Protein 2PQ7 (pdb70)

Sequence (169 aa):
NLTELERIPHLREILLNNIVREAFKDYDDPAHDISHTFRVENASEEIASREKCDLQKAIIIAALLHDIKRPHEALTGVDHAEESSSGAEYASSGLLPTGFDISFVAEVSSKAIRSSHRTPTSLTGKILQDADRLDAIGAVAIARVFSYPETFWTETARKAEDRYSSFVVEFVQRFLAEWG

CATH classification: 1.10.3210.10

B-factor: mean 23.83, std 10.46, range [2.0, 73.26]

InterPro domains:
  IPR003607 HD/PDEase domain [SM00471] (29-145)
  IPR003607 HD/PDEase domain [cd00077] (32-138)
  IPR006674 HD domain [PF01966] (34-135)
  IPR006674 HD domain [PS51831] (33-136)
  IPR006675 HDIG domain [TIGR00277] (34-88)

Solvent-accessible surface area: 9332 Å² total

Structure (mmCIF, N/CA/C/O backbone):
data_2PQ7
#
_entry.id   2PQ7
#
_cell.length_a   138.518
_cell.length_b   40.662
_cell.length_c   37.789
_cell.angle_alpha   90.000
_cell.angle_beta   95.320
_cell.angle_gamma   90.000
#
_symmetry.space_group_name_H-M   'C 1 2 1'
#
loop_
_entity.id
_entity.type
_entity.pdbx_description
1 polymer 'Predicted HD superfamily hydrolase'
2 non-polymer 'FE (III) ION'
3 non-polymer 'CHLORIDE ION'
4 non-polymer 'PHOSPHATE ION'
5 non-polymer (4S)-2-METHYL-2,4-PENTANEDIOL
6 water water
#
loop_
_atom_site.group_PDB
_atom_site.id
_atom_site.type_symbol
_atom_site.label_atom_id
_atom_site.label_alt_id
_atom_site.label_comp_id
_atom_site.label_asym_id
_atom_site.label_entity_id
_atom_site.label_seq_id
_atom_site.pdbx_PDB_ins_code
_atom_site.Cartn_x
_atom_site.Cartn_y
_atom_site.Cartn_z
_atom_site.occupancy
_atom_site.B_iso_or_equiv
_atom_site.auth_seq_id
_atom_site.auth_comp_id
_atom_site.auth_asym_id
_atom_site.auth_atom_id
_atom_site.pdbx_PDB_model_num
ATOM 17 N N . ASN A 1 3 ? 44.185 34.250 25.408 1.00 32.36 2 ASN A N 1
ATOM 18 C CA . ASN A 1 3 ? 44.313 32.905 25.908 1.00 34.03 2 ASN A CA 1
ATOM 19 C C . ASN A 1 3 ? 43.068 32.163 25.448 1.00 33.12 2 ASN A C 1
ATOM 20 O O . ASN A 1 3 ? 42.155 32.779 24.879 1.00 31.25 2 ASN A O 1
ATOM 25 N N . LEU A 1 4 ? 43.013 30.856 25.690 1.00 32.38 3 LEU A N 1
ATOM 26 C CA . LEU A 1 4 ? 41.879 30.047 25.258 1.00 33.47 3 LEU A CA 1
ATOM 27 C C . LEU A 1 4 ? 40.562 30.410 25.927 1.00 29.92 3 LEU A C 1
ATOM 28 O O . LEU A 1 4 ? 39.495 30.290 25.316 1.00 28.81 3 LEU A O 1
ATOM 31 N N . THR A 1 5 ? 40.623 30.797 27.205 1.00 27.93 4 THR A N 1
ATOM 32 C CA . THR A 1 5 ? 39.416 31.185 27.922 1.00 26.87 4 THR A CA 1
ATOM 33 C C . THR A 1 5 ? 38.790 32.373 27.217 1.00 21.32 4 THR A C 1
ATOM 34 O O . THR A 1 5 ? 37.590 32.428 27.033 1.00 24.24 4 THR A O 1
ATOM 38 N N . GLU A 1 6 ? 39.639 33.317 26.838 1.00 22.48 5 GLU A N 1
ATOM 39 C CA . GLU A 1 6 ? 39.208 34.493 26.147 1.00 23.09 5 GLU A CA 1
ATOM 40 C C . GLU A 1 6 ? 38.638 34.151 24.767 1.00 24.18 5 GLU A C 1
ATOM 41 O O . GLU A 1 6 ? 37.604 34.693 24.376 1.00 21.56 5 GLU A O 1
ATOM 47 N N . LEU A 1 7 ? 39.305 33.248 24.054 1.00 26.13 6 LEU A N 1
ATOM 48 C CA . LEU A 1 7 ? 38.768 32.794 22.752 1.00 25.37 6 LEU A CA 1
ATOM 49 C C . LEU A 1 7 ? 37.416 32.098 22.929 1.00 23.72 6 LEU A C 1
ATOM 50 O O . LEU A 1 7 ? 36.493 32.305 22.136 1.00 21.41 6 LEU A O 1
ATOM 71 N N . GLU A 1 9 ? 35.216 32.728 25.166 1.00 23.87 8 GLU A N 1
ATOM 72 C CA . GLU A 1 9 ? 34.238 33.768 25.426 1.00 27.29 8 GLU A CA 1
ATOM 73 C C . GLU A 1 9 ? 33.719 34.418 24.147 1.00 25.64 8 GLU A C 1
ATOM 74 O O . GLU A 1 9 ? 32.597 34.973 24.134 1.00 27.16 8 GLU A O 1
ATOM 80 N N . ARG A 1 10 ? 34.549 34.426 23.094 1.00 25.74 9 ARG A N 1
ATOM 81 C CA . ARG A 1 10 ? 34.200 35.059 21.812 1.00 24.30 9 ARG A CA 1
ATOM 82 C C . ARG A 1 10 ? 33.752 34.156 20.706 1.00 25.78 9 ARG A C 1
ATOM 83 O O . ARG A 1 10 ? 33.064 34.593 19.797 1.00 27.43 9 ARG A O 1
ATOM 91 N N . ILE A 1 11 ? 34.127 32.886 20.759 1.00 22.37 10 ILE A N 1
ATOM 92 C CA . ILE A 1 11 ? 33.873 31.992 19.609 1.00 22.66 10 ILE A CA 1
ATOM 93 C C . ILE A 1 11 ? 32.976 30.838 19.965 1.00 23.30 10 ILE A C 1
ATOM 94 O O . ILE A 1 11 ? 33.370 29.993 20.772 1.00 20.08 10 ILE A O 1
ATOM 99 N N . PRO A 1 12 ? 31.768 30.759 19.342 1.00 22.04 11 PRO A N 1
ATOM 100 C CA . PRO A 1 12 ? 30.893 29.654 19.644 1.00 23.69 11 PRO A CA 1
ATOM 101 C C . PRO A 1 12 ? 31.506 28.319 19.369 1.00 22.41 11 PRO A C 1
ATOM 102 O O . PRO A 1 12 ? 32.214 28.148 18.367 1.00 21.58 11 PRO A O 1
ATOM 106 N N . HIS A 1 13 ? 31.220 27.384 20.243 1.00 21.48 12 HIS A N 1
ATOM 107 C CA . HIS A 1 13 ? 31.606 25.995 20.096 1.00 21.94 12 HIS A CA 1
ATOM 108 C C . HIS A 1 13 ? 33.074 25.745 20.056 1.00 18.95 12 HIS A C 1
ATOM 109 O O . HIS A 1 13 ? 33.487 24.646 19.702 1.00 21.52 12 HIS A O 1
ATOM 116 N N . LEU A 1 14 ? 33.866 26.696 20.524 1.00 20.13 13 LEU A N 1
ATOM 117 C CA . LEU A 1 14 ? 35.292 26.535 20.435 1.00 18.02 13 LEU A CA 1
ATOM 118 C C . LEU A 1 14 ? 35.821 25.329 21.189 1.00 18.16 13 LEU A C 1
ATOM 119 O O . LEU A 1 14 ? 36.695 24.632 20.723 1.00 18.85 13 LEU A O 1
ATOM 124 N N . ARG A 1 15 ? 35.329 25.128 22.412 1.00 18.68 14 ARG A N 1
ATOM 125 C CA . ARG A 1 15 ? 35.774 24.011 23.208 1.00 20.11 14 ARG A CA 1
ATOM 126 C C . ARG A 1 15 ? 35.561 22.672 22.505 1.00 16.13 14 ARG A C 1
ATOM 127 O O . ARG A 1 15 ? 36.470 21.814 22.527 1.00 19.15 14 ARG A O 1
ATOM 131 N N . GLU A 1 16 ? 34.363 22.494 21.947 1.00 19.75 15 GLU A N 1
ATOM 132 C CA . GLU A 1 16 ? 34.013 21.235 21.238 1.00 17.35 15 GLU A CA 1
ATOM 133 C C . GLU A 1 16 ? 34.891 21.047 19.978 1.00 17.89 15 GLU A C 1
ATOM 134 O O . GLU A 1 16 ? 35.465 19.964 19.770 1.00 18.55 15 GLU A O 1
ATOM 136 N N . ILE A 1 17 ? 35.097 22.134 19.264 1.00 18.07 16 ILE A N 1
ATOM 137 C CA . ILE A 1 17 ? 35.979 22.063 18.079 1.00 16.99 16 ILE A CA 1
ATOM 138 C C . ILE A 1 17 ? 37.389 21.703 18.484 1.00 18.55 16 ILE A C 1
ATOM 139 O O . ILE A 1 17 ? 37.995 20.837 17.887 1.00 16.82 16 ILE A O 1
ATOM 144 N N A LEU A 1 18 ? 37.937 22.351 19.523 0.50 16.71 17 LEU A N 1
ATOM 145 N N B LEU A 1 18 ? 37.877 22.325 19.548 0.50 18.61 17 LEU A N 1
ATOM 146 C CA A LEU A 1 18 ? 39.271 22.013 20.008 0.50 15.99 17 LEU A CA 1
ATOM 147 C CA B LEU A 1 18 ? 39.192 22.039 20.033 0.50 18.72 17 LEU A CA 1
ATOM 148 C C A LEU A 1 18 ? 39.285 20.539 20.386 0.50 16.53 17 LEU A C 1
ATOM 149 C C B LEU A 1 18 ? 39.364 20.556 20.435 0.50 19.55 17 LEU A C 1
ATOM 150 O O A LEU A 1 18 ? 40.209 19.797 20.068 0.50 16.76 17 LEU A O 1
ATOM 151 O O B LEU A 1 18 ? 40.401 19.952 20.162 0.50 19.97 17 LEU A O 1
ATOM 160 N N A ASN A 1 19 ? 38.248 20.109 21.080 0.50 15.71 18 ASN A N 1
ATOM 161 N N B ASN A 1 19 ? 38.370 19.978 21.102 0.50 18.75 18 ASN A N 1
ATOM 162 C CA A ASN A 1 19 ? 38.189 18.715 21.511 0.50 15.59 18 ASN A CA 1
ATOM 163 C CA B ASN A 1 19 ? 38.438 18.556 21.489 0.50 19.03 18 ASN A CA 1
ATOM 164 C C A ASN A 1 19 ? 38.328 17.735 20.312 0.50 14.35 18 ASN A C 1
ATOM 165 C C B ASN A 1 19 ? 38.329 17.611 20.280 0.50 15.39 18 ASN A C 1
ATOM 166 O O A ASN A 1 19 ? 39.127 16.808 20.332 0.50 15.98 18 ASN A O 1
ATOM 167 O O B ASN A 1 19 ? 38.876 16.500 20.299 0.50 16.53 18 ASN A O 1
ATOM 176 N N . ILE A 1 20 ? 37.550 18.012 19.271 1.00 15.96 19 ILE A N 1
ATOM 177 C CA . ILE A 1 20 ? 37.487 17.207 18.014 1.00 14.95 19 ILE A CA 1
ATOM 178 C C . ILE A 1 20 ? 38.868 17.195 17.334 1.00 17.01 19 ILE A C 1
ATOM 179 O O . ILE A 1 20 ? 39.356 16.141 16.935 1.00 16.51 19 ILE A O 1
ATOM 184 N N . VAL A 1 21 ? 39.527 18.348 17.296 1.00 16.26 20 VAL A N 1
ATOM 185 C CA . VAL A 1 21 ? 40.848 18.439 16.752 1.00 17.81 20 VAL A CA 1
ATOM 186 C C . VAL A 1 21 ? 41.831 17.590 17.551 1.00 17.37 20 VAL A C 1
ATOM 187 O O . VAL A 1 21 ? 42.593 16.809 17.013 1.00 16.67 20 VAL A O 1
ATOM 191 N N . ARG A 1 22 ? 41.777 17.669 18.880 1.00 16.48 21 ARG A N 1
ATOM 192 C CA . ARG A 1 22 ? 42.657 16.835 19.696 1.00 18.26 21 ARG A CA 1
ATOM 193 C C . ARG A 1 22 ? 42.457 15.343 19.407 1.00 17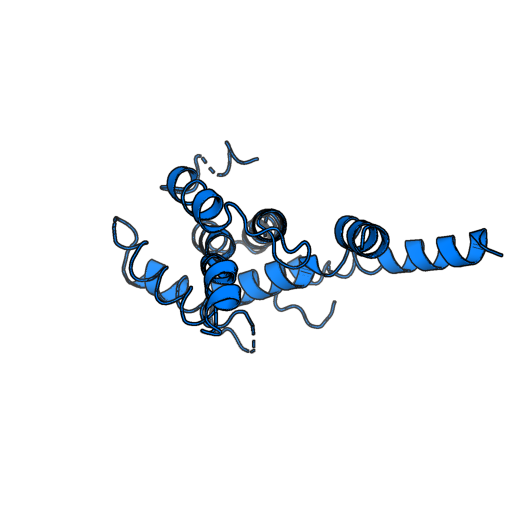.32 21 ARG A C 1
ATOM 194 O O . ARG A 1 22 ? 43.420 14.589 19.281 1.00 18.68 21 ARG A O 1
ATOM 199 N N . GLU A 1 23 ? 41.201 14.947 19.322 1.00 16.56 22 GLU A N 1
ATOM 200 C CA . GLU A 1 23 ? 40.835 13.572 19.016 1.00 18.05 22 GLU A CA 1
ATOM 201 C C . GLU A 1 23 ? 41.340 13.154 17.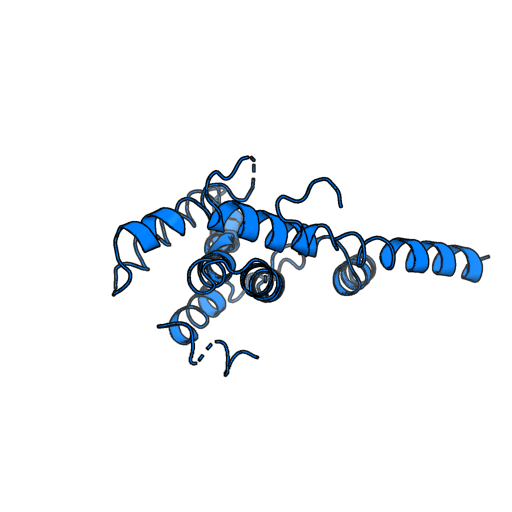630 1.00 18.21 22 GLU A C 1
ATOM 202 O O . GLU A 1 23 ? 41.835 12.042 17.461 1.00 17.94 22 GLU A O 1
ATOM 208 N N . ALA A 1 24 ? 41.220 14.044 16.643 1.00 14.59 23 ALA A N 1
ATOM 209 C CA . ALA A 1 24 ? 41.723 13.714 15.292 1.00 15.76 23 ALA A CA 1
ATOM 210 C C . ALA A 1 24 ? 43.200 13.428 15.248 1.00 15.27 23 ALA A C 1
ATOM 211 O O . ALA A 1 24 ? 43.695 12.622 14.434 1.00 16.98 23 ALA A O 1
ATOM 213 N N . PHE A 1 25 ? 43.945 14.164 16.073 1.00 15.80 24 PHE A N 1
ATOM 214 C CA . PHE A 1 25 ? 45.398 14.061 16.117 1.00 16.93 24 PHE A CA 1
ATOM 215 C C . PHE A 1 25 ? 45.951 13.023 17.097 1.00 19.08 24 PHE A C 1
ATOM 216 O O . PHE A 1 25 ? 47.160 12.831 17.152 1.00 21.30 24 PHE A O 1
ATOM 224 N N . LYS A 1 26 ? 45.074 12.353 17.830 1.00 21.39 25 LYS A N 1
ATOM 225 C CA . LYS A 1 26 ? 45.476 11.384 18.852 1.00 26.98 25 LYS A CA 1
ATOM 226 C C . LYS A 1 26 ? 46.318 10.351 18.148 1.00 29.69 25 LYS A C 1
ATOM 227 O O . LYS A 1 26 ? 45.871 9.781 17.171 1.00 30.15 25 LYS A O 1
ATOM 231 N N . ASP A 1 27 ? 47.542 10.136 18.597 1.00 32.61 26 ASP A N 1
ATOM 232 C CA . ASP A 1 27 ? 48.428 9.159 17.904 1.00 37.29 26 ASP A CA 1
ATOM 233 C C . ASP A 1 27 ? 48.927 9.533 16.477 1.00 38.32 26 ASP A C 1
ATOM 234 O O . ASP A 1 27 ? 49.244 8.657 15.672 1.00 43.00 26 ASP A O 1
ATOM 236 N N . TYR A 1 28 ? 48.950 10.816 16.150 1.00 34.39 27 TYR A N 1
ATOM 237 C CA . TYR A 1 28 ? 49.595 11.282 14.935 1.00 30.49 27 TYR A CA 1
ATOM 238 C C . TYR A 1 28 ? 50.684 12.213 15.473 1.00 34.00 27 TYR A C 1
ATOM 239 O O . TYR A 1 28 ? 50.407 13.354 15.862 1.00 37.55 27 TYR A O 1
ATOM 248 N N . ASP A 1 29 ? 51.916 11.721 15.498 1.00 36.91 28 ASP A N 1
ATOM 249 C CA . ASP A 1 29 ? 53.022 12.450 16.147 1.00 39.03 28 ASP A CA 1
ATOM 250 C C . ASP A 1 29 ? 54.118 12.977 15.230 1.00 41.30 28 ASP A C 1
ATOM 251 O O . ASP A 1 29 ? 55.205 13.313 15.726 1.00 44.11 28 ASP A O 1
ATOM 253 N N . ASP A 1 30 ? 53.871 13.032 13.923 1.00 40.18 29 ASP A N 1
ATOM 254 C CA . ASP A 1 30 ? 54.855 13.573 13.003 1.00 40.53 29 ASP A CA 1
ATOM 255 C C . ASP A 1 30 ? 55.140 15.008 13.459 1.00 41.92 29 ASP A C 1
ATOM 256 O O . ASP A 1 30 ? 54.247 15.858 13.417 1.00 38.83 29 ASP A O 1
ATOM 261 N N . PRO A 1 31 ? 56.399 15.289 13.884 1.00 43.65 30 PRO A N 1
ATOM 262 C CA . PRO A 1 31 ? 56.745 16.612 14.414 1.00 44.22 30 PRO A CA 1
ATOM 263 C C . PRO A 1 31 ? 56.587 17.740 13.403 1.00 43.18 30 PRO A C 1
ATOM 264 O O . PRO A 1 31 ? 56.483 18.904 13.797 1.00 44.20 30 PRO A O 1
ATOM 268 N N . ALA A 1 32 ? 56.579 17.387 12.121 1.00 40.34 31 ALA A N 1
ATOM 269 C CA . ALA A 1 32 ? 56.369 18.355 11.067 1.00 38.86 31 ALA A CA 1
ATOM 270 C C . ALA A 1 32 ? 54.874 18.727 10.888 1.00 38.55 31 ALA A C 1
ATOM 271 O O . ALA A 1 32 ? 54.544 19.740 10.251 1.00 39.76 31 ALA A O 1
ATOM 273 N N . HIS A 1 33 ? 53.968 17.926 11.447 1.00 34.02 32 HIS A N 1
ATOM 274 C CA . HIS A 1 33 ? 52.553 18.130 11.197 1.00 30.76 32 HIS A CA 1
ATOM 275 C C . HIS A 1 33 ? 51.663 17.828 12.381 1.00 29.89 32 HIS A C 1
ATOM 276 O O . HIS A 1 33 ? 50.472 17.617 12.183 1.00 28.37 32 HIS A O 1
ATOM 283 N N . ASP A 1 34 ? 52.211 17.798 13.589 1.00 28.29 33 ASP A N 1
ATOM 284 C CA . ASP A 1 34 ? 51.425 17.413 14.746 1.00 26.79 33 ASP A CA 1
ATOM 285 C C . ASP A 1 34 ? 50.472 18.510 15.197 1.00 23.97 33 ASP A C 1
ATOM 286 O O . ASP A 1 34 ? 50.462 19.619 14.661 1.00 25.87 33 ASP A O 1
ATOM 291 N N . ILE A 1 35 ? 49.686 18.206 16.212 1.00 22.40 34 ILE A N 1
ATOM 292 C CA . ILE A 1 35 ? 48.700 19.128 16.690 1.00 18.13 34 ILE A CA 1
ATOM 293 C C . ILE A 1 35 ? 49.229 20.481 17.153 1.00 19.08 34 ILE A C 1
ATOM 294 O O . ILE A 1 35 ? 48.539 21.509 17.043 1.00 19.05 34 ILE A O 1
ATOM 299 N N . SER A 1 36 ? 50.465 20.518 17.630 1.00 20.36 35 SER A N 1
ATOM 300 C CA . SER A 1 36 ? 50.968 21.796 18.137 1.00 18.93 35 SER A CA 1
ATOM 301 C C . SER A 1 36 ? 51.074 22.812 16.997 1.00 17.33 35 SER A C 1
ATOM 302 O O . SER A 1 36 ? 50.900 23.996 17.244 1.00 17.65 35 SER A O 1
ATOM 305 N N . HIS A 1 37 ? 51.367 22.353 15.780 1.00 17.40 36 HIS A N 1
ATOM 306 C CA . HIS A 1 37 ? 51.319 23.227 14.611 1.00 17.55 36 HIS A CA 1
ATOM 307 C C . HIS A 1 37 ? 49.937 23.940 14.503 1.00 16.26 36 HIS A C 1
ATOM 308 O O . HIS A 1 37 ? 49.840 25.166 14.362 1.00 15.98 36 HIS A O 1
ATOM 315 N N . THR A 1 38 ? 48.865 23.171 14.590 1.00 15.19 37 THR A N 1
ATOM 316 C CA . THR A 1 38 ? 47.513 23.744 14.511 1.00 13.64 37 THR A CA 1
ATOM 317 C C . THR A 1 38 ? 47.278 24.807 15.565 1.00 14.20 37 THR A C 1
ATOM 318 O O . THR A 1 38 ? 46.744 25.875 15.302 1.00 14.95 37 THR A O 1
ATOM 322 N N . PHE A 1 39 ? 47.739 24.546 16.786 1.00 16.26 38 PHE A N 1
ATOM 323 C CA . PHE A 1 39 ? 47.549 25.552 17.809 1.00 17.39 38 PHE A CA 1
ATOM 324 C C . PHE A 1 39 ? 48.373 26.801 17.535 1.00 14.97 38 PHE A C 1
ATOM 325 O O . PHE A 1 39 ? 47.885 27.902 17.724 1.00 18.78 38 PHE A O 1
ATOM 333 N N . ARG A 1 40 ? 49.589 26.644 17.018 1.00 16.05 39 ARG A N 1
ATOM 334 C CA . ARG A 1 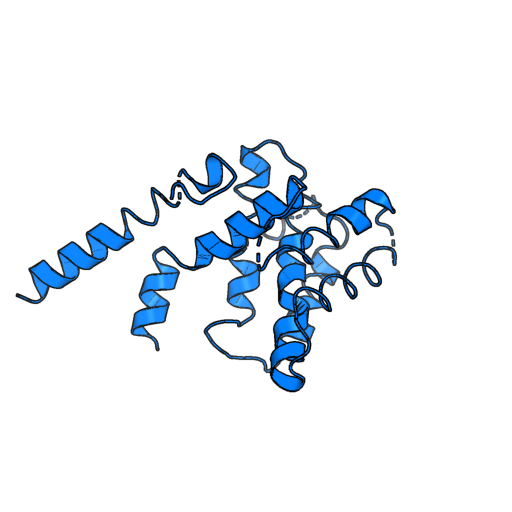40 ? 50.401 27.829 16.694 1.00 16.84 39 ARG A CA 1
ATOM 335 C C . ARG A 1 40 ? 49.777 28.625 15.541 1.00 15.76 39 ARG A C 1
ATOM 336 O O . ARG A 1 40 ? 49.823 29.854 15.508 1.00 15.74 39 ARG A O 1
ATOM 344 N N . VAL A 1 41 ? 49.223 27.904 14.562 1.00 14.57 40 VAL A N 1
ATOM 345 C CA . VAL A 1 41 ? 48.534 28.565 13.424 1.00 16.68 40 VAL A CA 1
ATOM 346 C C . VAL A 1 41 ? 47.314 29.339 13.933 1.00 14.76 40 VAL A C 1
ATOM 347 O O . VAL A 1 41 ? 47.039 30.470 13.518 1.00 14.01 40 VAL A O 1
ATOM 367 N N . GLU A 1 43 ? 46.996 30.634 16.885 1.00 16.94 42 GLU A N 1
ATOM 368 C CA . GLU A 1 43 ? 47.525 31.822 17.582 1.00 19.88 42 GLU A CA 1
ATOM 369 C C . GLU A 1 43 ? 47.896 32.895 16.570 1.00 17.43 42 GLU A C 1
ATOM 370 O O . GLU A 1 43 ? 47.559 34.076 16.767 1.00 20.58 42 GLU A O 1
ATOM 376 N N . ASN A 1 44 ? 48.561 32.520 15.480 1.00 17.12 43 ASN A N 1
ATOM 377 C CA . ASN A 1 44 ? 48.925 33.468 14.426 1.00 15.08 43 ASN A CA 1
ATOM 378 C C . ASN A 1 44 ? 47.677 34.070 13.787 1.00 17.48 43 ASN A C 1
ATOM 379 O O . ASN A 1 44 ? 47.595 35.274 13.546 1.00 16.59 43 ASN A O 1
ATOM 384 N N . ALA A 1 45 ? 46.676 33.235 13.521 1.00 16.05 44 ALA A N 1
ATOM 385 C CA . ALA A 1 45 ? 45.430 33.727 12.916 1.00 14.97 44 ALA A CA 1
ATOM 386 C C . ALA A 1 45 ? 44.696 34.699 13.821 1.00 15.11 44 ALA A C 1
ATOM 387 O O . ALA A 1 45 ? 44.093 35.666 13.328 1.00 14.67 44 ALA A O 1
ATOM 389 N N . SER A 1 46 ? 44.765 34.449 15.131 1.00 17.90 45 SER A N 1
ATOM 390 C CA . SER A 1 46 ? 44.122 35.306 16.125 1.00 20.89 45 SER A CA 1
ATOM 391 C C . SER A 1 46 ? 44.752 36.713 16.088 1.00 19.73 45 SER A C 1
ATOM 392 O O . SER A 1 46 ? 44.050 37.736 16.063 1.00 20.73 45 SER A O 1
ATOM 395 N N A GLU A 1 47 ? 46.072 36.748 16.059 0.50 19.98 46 GLU A N 1
ATOM 396 N N B GLU A 1 47 ? 46.073 36.761 16.055 0.50 20.17 46 GLU A N 1
ATOM 397 C CA A GLU A 1 47 ? 46.812 38.021 15.986 0.50 20.96 46 GLU A CA 1
ATOM 398 C CA B GLU A 1 47 ? 46.793 38.050 16.009 0.50 21.26 46 GLU A CA 1
ATOM 399 C C A GLU A 1 47 ? 46.462 38.776 14.693 0.50 20.56 46 GLU A C 1
ATOM 400 C C B GLU A 1 47 ? 46.640 38.795 14.679 0.50 20.92 46 GLU A C 1
ATOM 401 O O A GLU A 1 47 ? 46.058 39.975 14.684 0.50 15.41 46 GLU A O 1
ATOM 402 O O B GLU A 1 4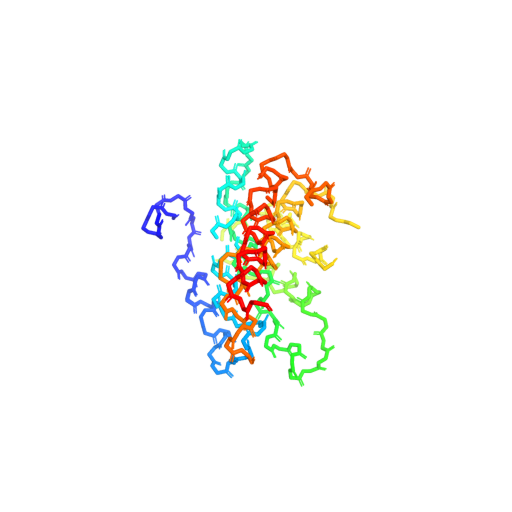7 ? 46.632 40.040 14.629 0.50 20.00 46 GLU A O 1
ATOM 407 N N . ILE A 1 48 ? 46.538 38.049 13.585 1.00 17.80 47 ILE A N 1
ATOM 408 C CA . ILE A 1 48 ? 46.348 38.661 12.291 1.00 15.52 47 ILE A CA 1
ATOM 409 C C . ILE A 1 48 ? 44.911 39.226 12.164 1.00 16.29 47 ILE A C 1
ATOM 410 O O . ILE A 1 48 ? 44.713 40.408 11.810 1.00 17.66 47 ILE A O 1
ATOM 415 N N . ALA A 1 49 ? 43.902 38.391 12.421 1.00 17.75 48 ALA A N 1
ATOM 416 C CA . ALA A 1 49 ? 42.504 38.811 12.281 1.00 18.18 48 ALA A CA 1
ATOM 417 C C . ALA A 1 49 ? 42.154 39.999 13.202 1.00 21.61 48 ALA A C 1
ATOM 418 O O . ALA A 1 49 ? 41.467 40.946 12.805 1.00 21.38 48 ALA A O 1
ATOM 420 N N . SER A 1 50 ? 42.643 39.954 14.421 1.00 19.35 49 SER A N 1
ATOM 421 C CA . SER A 1 50 ? 42.438 41.064 15.336 1.00 22.59 49 SER A CA 1
ATOM 422 C C . SER A 1 50 ? 43.042 42.349 14.801 1.00 20.50 49 SER A C 1
ATOM 423 O O . SER A 1 50 ? 42.387 43.387 14.710 1.00 22.69 49 SER A O 1
ATOM 426 N N . ARG A 1 51 ? 44.286 42.303 14.395 1.00 18.11 50 ARG A N 1
ATOM 427 C CA . ARG A 1 51 ? 44.939 43.535 13.932 1.00 21.35 50 ARG A CA 1
ATOM 428 C C . ARG A 1 51 ? 44.436 44.030 12.567 1.00 21.56 50 ARG A C 1
ATOM 429 O O . ARG A 1 51 ? 44.436 45.221 12.296 1.00 23.11 50 ARG A O 1
ATOM 434 N N . GLU A 1 52 ? 43.987 43.118 11.721 1.00 19.21 51 GLU A N 1
ATOM 435 C CA . GLU A 1 52 ? 43.445 43.463 10.404 1.00 19.45 51 GLU A CA 1
ATOM 436 C C . GLU A 1 52 ? 41.972 43.879 10.456 1.00 21.99 51 GLU A C 1
ATOM 437 O O . GLU A 1 52 ? 41.403 44.277 9.456 1.00 21.26 51 GLU A O 1
ATOM 443 N N . LYS A 1 53 ? 41.359 43.755 11.623 1.00 22.05 52 LYS A N 1
ATOM 444 C CA . LYS A 1 53 ? 39.957 44.125 11.819 1.00 25.80 52 LYS A CA 1
ATOM 445 C C . LYS A 1 53 ? 39.076 43.232 10.922 1.00 25.16 52 LYS A C 1
ATOM 446 O O . LYS A 1 53 ? 38.096 43.681 10.330 1.00 26.03 52 LYS A O 1
ATOM 452 N N . CYS A 1 54 ? 39.438 41.953 10.830 1.00 21.99 53 CYS A N 1
ATOM 453 C CA . CYS A 1 54 ? 38.709 40.964 10.049 1.00 22.17 53 CYS A CA 1
ATOM 454 C C . CYS A 1 54 ? 37.912 40.059 10.973 1.00 22.17 53 CYS A C 1
ATOM 455 O O . CYS A 1 54 ? 37.901 40.271 12.189 1.00 22.88 53 CYS A O 1
ATOM 458 N N . ASP A 1 55 ? 37.211 39.082 10.420 1.00 20.80 54 ASP A N 1
ATOM 459 C CA . ASP A 1 55 ? 36.357 38.184 11.171 1.00 18.70 54 ASP A CA 1
ATOM 460 C C . ASP A 1 55 ? 37.171 37.135 11.945 1.00 17.75 54 ASP A C 1
ATOM 461 O O . ASP A 1 55 ? 37.638 36.137 11.400 1.00 17.32 54 ASP A O 1
ATOM 466 N N . LEU A 1 56 ? 37.289 37.331 13.254 1.00 17.03 55 LEU A N 1
ATOM 467 C CA . LEU A 1 56 ? 38.051 36.447 14.113 1.00 16.58 55 LEU A CA 1
ATOM 468 C C . LEU A 1 56 ? 37.478 35.028 14.179 1.00 14.88 55 LEU A C 1
ATOM 469 O O . LEU A 1 56 ? 38.228 34.055 14.219 1.00 17.73 55 LEU A O 1
ATOM 474 N N . GLN A 1 57 ? 36.143 34.919 14.247 1.00 13.27 56 GLN A N 1
ATOM 475 C CA . GLN A 1 57 ? 35.488 33.632 14.353 1.00 16.75 56 GLN A CA 1
ATOM 476 C C . GLN A 1 57 ? 35.868 32.740 13.151 1.00 11.91 56 GLN A C 1
ATOM 477 O O . GLN A 1 57 ? 36.227 31.586 13.337 1.00 14.86 56 GLN A O 1
ATOM 483 N N . LYS A 1 58 ? 35.714 33.303 11.958 1.00 14.04 57 LYS A N 1
ATOM 484 C CA . LYS A 1 58 ? 36.086 32.558 10.737 1.00 12.36 57 LYS A CA 1
ATOM 485 C C . LYS A 1 58 ? 37.578 32.163 10.729 1.00 9.99 57 LYS A C 1
ATOM 486 O O . LYS A 1 58 ? 37.877 31.041 10.457 1.00 12.60 57 LYS A O 1
ATOM 492 N N . ALA A 1 59 ? 38.446 33.097 11.093 1.00 12.39 58 ALA A N 1
ATOM 493 C CA . ALA A 1 59 ? 39.881 32.881 11.085 1.00 14.11 58 ALA A CA 1
ATOM 494 C C . ALA A 1 59 ? 40.328 31.794 12.045 1.00 12.10 58 ALA A C 1
ATOM 495 O O . ALA A 1 59 ? 41.068 30.900 11.695 1.00 14.84 58 ALA A O 1
ATOM 497 N N A ILE A 1 60 ? 39.810 31.857 13.278 0.50 13.36 59 ILE A N 1
ATOM 498 N N B ILE A 1 60 ? 39.828 31.839 13.288 0.50 13.46 59 ILE A N 1
ATOM 499 C CA A ILE A 1 60 ? 40.134 30.884 14.291 0.50 13.76 59 ILE A CA 1
ATOM 500 C CA B ILE A 1 60 ? 40.235 30.864 14.275 0.50 14.24 59 ILE A CA 1
ATOM 501 C C A ILE A 1 60 ? 39.670 29.479 13.947 0.50 13.05 59 ILE A C 1
ATOM 502 C C B ILE A 1 60 ? 39.668 29.458 13.980 0.50 13.32 59 ILE A C 1
ATOM 503 O O A ILE A 1 60 ? 40.428 28.520 14.090 0.50 12.78 59 ILE A O 1
ATOM 504 O O B ILE A 1 60 ? 40.382 28.465 14.147 0.50 13.39 59 ILE A O 1
ATOM 513 N N . ILE A 1 61 ? 38.404 29.390 13.540 1.00 14.02 60 ILE A N 1
ATOM 514 C CA . ILE A 1 61 ? 37.810 28.104 13.194 1.00 10.45 60 ILE A CA 1
ATOM 515 C C . ILE A 1 61 ? 38.519 27.505 11.972 1.00 10.07 60 ILE A C 1
ATOM 516 O O . ILE A 1 61 ? 38.847 26.319 11.984 1.00 12.80 60 ILE A O 1
ATOM 521 N N . ALA A 1 62 ? 38.803 28.353 10.994 1.00 12.51 61 ALA A N 1
ATOM 522 C CA . ALA A 1 62 ? 39.500 27.822 9.845 1.00 12.27 61 ALA A CA 1
ATOM 523 C C . ALA A 1 62 ? 40.905 27.301 10.230 1.00 12.11 61 ALA A C 1
ATOM 524 O O . ALA A 1 62 ? 41.338 26.252 9.793 1.00 12.91 61 ALA A O 1
ATOM 526 N N . ALA A 1 63 ? 41.627 28.049 11.059 1.00 11.40 62 ALA A N 1
ATOM 527 C CA . ALA A 1 63 ? 42.922 27.599 11.547 1.00 11.30 62 ALA A CA 1
ATOM 528 C C . ALA A 1 63 ? 42.840 26.294 12.324 1.00 14.76 62 ALA A C 1
ATOM 529 O O . ALA A 1 63 ? 43.666 25.416 12.157 1.00 15.30 62 ALA A O 1
ATOM 531 N N . LEU A 1 64 ? 41.857 26.196 13.217 1.00 14.23 63 LEU A N 1
ATOM 532 C CA . LEU A 1 64 ? 41.706 24.948 13.997 1.00 14.19 63 LEU A CA 1
ATOM 533 C C . LEU A 1 64 ? 41.432 23.733 13.122 1.00 14.51 63 LEU A C 1
ATOM 534 O O . LEU A 1 64 ? 41.927 22.640 13.368 1.00 14.05 63 LEU A O 1
ATOM 539 N N . LEU A 1 65 ? 40.611 23.936 12.090 1.00 13.93 64 LEU A N 1
ATOM 540 C CA . LEU A 1 65 ? 40.224 22.830 11.222 1.00 12.35 64 LEU A CA 1
ATOM 541 C C . LEU A 1 65 ? 41.108 22.588 10.000 1.00 12.22 64 LEU A C 1
ATOM 542 O O . LEU A 1 65 ? 41.003 21.532 9.382 1.00 14.17 64 LEU A O 1
ATOM 547 N N . HIS A 1 66 ? 42.037 23.490 9.733 1.00 11.59 65 HIS A N 1
ATOM 548 C CA . HIS A 1 66 ? 42.674 23.445 8.388 1.00 11.20 65 HIS A CA 1
ATOM 549 C C . HIS A 1 66 ? 43.466 22.171 8.112 1.00 12.13 65 HIS A C 1
ATOM 550 O O . HIS A 1 66 ? 43.467 21.704 7.007 1.00 13.73 65 HIS A O 1
ATOM 557 N N . ASP A 1 67 ? 44.116 21.619 9.127 1.00 12.02 66 ASP A N 1
ATOM 558 C CA . ASP A 1 67 ? 44.881 20.387 8.989 1.00 11.80 66 ASP A CA 1
ATOM 559 C C . ASP A 1 67 ? 44.236 19.185 9.717 1.00 12.65 66 ASP A C 1
ATOM 560 O O . ASP A 1 67 ? 44.945 18.195 9.985 1.00 13.01 66 ASP A O 1
ATOM 565 N N . ILE A 1 68 ? 42.916 19.250 9.975 1.00 14.10 67 ILE A N 1
ATOM 566 C CA . ILE A 1 68 ? 42.272 18.192 10.737 1.00 15.93 67 ILE A CA 1
ATOM 567 C C . ILE A 1 68 ? 42.289 16.859 9.990 1.00 13.35 67 ILE A C 1
ATOM 568 O O . ILE A 1 68 ? 42.290 15.809 10.618 1.00 12.42 67 ILE A O 1
ATOM 573 N N . LYS A 1 69 ? 42.467 16.906 8.655 1.00 13.56 68 LYS A N 1
ATOM 574 C CA . LYS A 1 69 ? 42.529 15.698 7.875 1.00 13.04 68 LYS A CA 1
ATOM 575 C C . LYS A 1 69 ? 43.970 15.340 7.503 1.00 12.79 68 LYS A C 1
ATOM 576 O O . LYS A 1 69 ? 44.208 14.452 6.653 1.00 13.20 68 LYS A O 1
ATOM 582 N N . ARG A 1 70 ? 44.931 15.964 8.152 1.00 13.33 69 ARG A N 1
ATOM 583 C CA . ARG A 1 70 ? 46.339 15.584 7.920 1.00 13.90 69 ARG A CA 1
ATOM 584 C C . ARG A 1 70 ? 46.617 14.133 8.323 1.00 14.08 69 ARG A C 1
ATOM 585 O O . ARG A 1 70 ? 47.267 13.397 7.593 1.00 15.20 69 ARG A O 1
ATOM 593 N N . PRO A 1 71 ? 46.166 13.745 9.506 1.00 14.65 70 PRO A N 1
ATOM 594 C CA . PRO A 1 71 ? 46.380 12.346 9.859 1.00 13.24 70 PRO A CA 1
ATOM 595 C C . PRO A 1 71 ? 45.725 11.398 8.849 1.00 14.69 70 PRO A C 1
ATOM 596 O O . PRO A 1 71 ? 46.327 10.402 8.449 1.00 16.53 70 PRO A O 1
ATOM 600 N N . HIS A 1 72 ? 44.530 11.759 8.358 1.00 13.13 71 HIS A N 1
ATOM 601 C CA . HIS A 1 72 ? 43.857 10.954 7.385 1.00 13.08 71 HIS A CA 1
ATOM 602 C C . HIS A 1 72 ? 44.651 10.886 6.073 1.00 14.55 71 HIS A C 1
ATOM 603 O O . HIS A 1 72 ? 44.708 9.805 5.475 1.00 15.45 71 HIS A O 1
ATOM 610 N N . GLU A 1 73 ? 45.292 11.986 5.686 1.00 13.32 72 GLU A N 1
ATOM 611 C CA . GLU A 1 73 ? 46.129 11.993 4.464 1.00 14.20 72 GLU A CA 1
ATOM 612 C C . GLU A 1 73 ? 47.334 11.051 4.646 1.00 16.37 72 GLU A C 1
ATOM 613 O O . GLU A 1 73 ? 47.699 10.352 3.716 1.00 16.88 72 GLU A O 1
ATOM 619 N N . ALA A 1 74 ? 47.922 11.062 5.825 1.00 16.40 73 ALA A N 1
ATOM 620 C CA . ALA A 1 74 ? 49.039 10.179 6.112 1.00 19.19 73 ALA A CA 1
ATOM 621 C C . ALA A 1 74 ? 48.641 8.717 5.934 1.00 20.89 73 ALA A C 1
ATOM 622 O O . ALA A 1 74 ? 49.476 7.903 5.512 1.00 25.31 73 ALA A O 1
ATOM 624 N N . LEU A 1 75 ? 47.396 8.368 6.259 1.00 18.19 74 LEU A N 1
ATOM 625 C CA . LEU A 1 75 ? 46.939 6.987 6.101 1.00 18.25 74 LEU A CA 1
ATOM 626 C C . LEU A 1 75 ? 46.491 6.620 4.683 1.00 22.14 74 LEU A C 1
ATOM 627 O O . LEU A 1 75 ? 46.663 5.467 4.240 1.00 21.97 74 LEU A O 1
ATOM 632 N N . THR A 1 76 ? 45.903 7.579 3.962 1.00 19.08 75 THR A N 1
ATOM 633 C CA . THR A 1 76 ? 45.239 7.289 2.693 1.00 18.98 75 THR A CA 1
ATOM 634 C C . THR A 1 76 ? 45.772 7.914 1.409 1.00 18.16 75 THR A C 1
ATOM 635 O O . THR A 1 76 ? 45.443 7.459 0.305 1.00 21.95 75 THR A O 1
ATOM 639 N N . GLY A 1 77 ? 46.513 8.995 1.541 1.00 16.36 76 GLY A N 1
ATOM 640 C CA . GLY A 1 77 ? 46.976 9.755 0.418 1.00 17.05 76 GLY A CA 1
ATOM 641 C C . GLY A 1 77 ? 45.938 10.741 -0.097 1.00 17.36 76 GLY A C 1
ATOM 642 O O . GLY A 1 77 ? 46.202 11.406 -1.069 1.00 17.62 76 GLY A O 1
ATOM 643 N N . VAL A 1 78 ? 44.785 10.836 0.566 1.00 17.08 77 VAL A N 1
ATOM 644 C CA . VAL A 1 78 ? 43.709 11.759 0.157 1.00 17.16 77 VAL A CA 1
ATOM 645 C C . VAL A 1 78 ? 44.127 13.149 0.605 1.00 18.03 77 VAL A C 1
ATOM 646 O O . VAL A 1 78 ? 44.489 13.358 1.773 1.00 14.66 77 VAL A O 1
ATOM 650 N N . ASP A 1 79 ? 44.068 14.121 -0.314 1.00 18.29 78 ASP A N 1
ATOM 651 C CA . ASP A 1 79 ? 44.504 15.485 -0.017 1.00 17.63 78 ASP A CA 1
ATOM 652 C C . ASP A 1 79 ? 43.752 16.097 1.197 1.00 15.74 78 ASP A C 1
ATOM 653 O O . ASP A 1 79 ? 42.530 16.207 1.160 1.00 15.18 78 ASP A O 1
ATOM 658 N N . HIS A 1 80 ? 44.502 16.503 2.198 1.00 15.29 79 HIS A N 1
ATOM 659 C CA . HIS A 1 80 ? 43.923 16.999 3.442 1.00 14.67 79 HIS A CA 1
ATOM 660 C C . HIS A 1 80 ? 43.164 18.337 3.278 1.00 14.54 79 HIS A C 1
ATOM 661 O O . HIS A 1 80 ? 42.216 18.635 4.047 1.00 13.80 79 HIS A O 1
ATOM 668 N N . ALA A 1 81 ? 43.557 19.151 2.308 1.00 17.07 80 ALA A N 1
ATOM 669 C CA . ALA A 1 81 ? 42.858 20.422 2.091 1.00 14.87 80 ALA A CA 1
ATOM 670 C C . ALA A 1 81 ? 41.434 20.154 1.579 1.00 15.72 80 ALA A C 1
ATOM 671 O O . ALA A 1 81 ? 40.444 20.755 2.033 1.00 15.30 80 ALA A O 1
ATOM 673 N N A GLU A 1 82 ? 41.290 19.219 0.625 0.50 15.18 81 GLU A N 1
ATOM 674 N N B GLU A 1 82 ? 41.354 19.241 0.621 0.50 15.49 81 GLU A N 1
ATOM 675 C CA A GLU A 1 82 ? 39.967 18.845 0.080 0.50 13.96 81 GLU A CA 1
ATOM 676 C CA B GLU A 1 82 ? 40.092 18.871 0.071 0.50 13.63 81 GLU A CA 1
ATOM 677 C C A GLU A 1 82 ? 39.075 18.147 1.127 0.50 13.29 81 GLU A C 1
ATOM 678 C C B GLU A 1 82 ? 39.237 18.226 1.171 0.50 13.27 81 GLU A C 1
ATOM 679 O O A GLU A 1 82 ? 37.850 18.421 1.256 0.50 10.93 81 GLU A O 1
ATOM 680 O O B GLU A 1 82 ? 38.117 18.674 1.440 0.50 16.68 81 GLU A O 1
ATOM 685 N N A SER A 1 83 ? 39.651 17.171 1.813 0.25 11.84 82 SER A N 1
ATOM 686 N N B SER A 1 83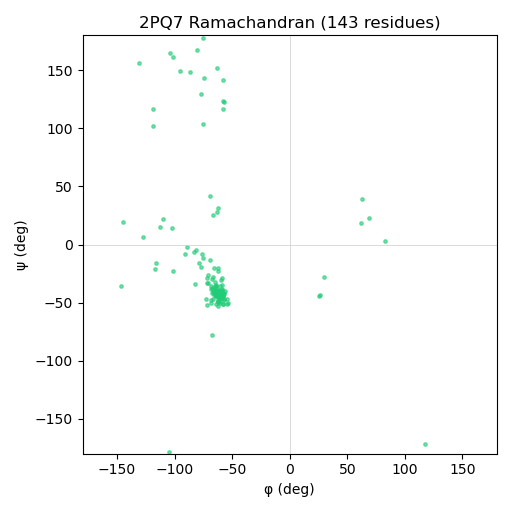 ? 39.753 17.155 1.769 0.25 12.48 82 SER A N 1
ATOM 687 N N C SER A 1 83 ? 39.827 17.216 1.797 0.50 14.72 82 SER A N 1
ATOM 688 C CA A SER A 1 83 ? 38.893 16.462 2.834 0.25 12.31 82 SER A CA 1
ATOM 689 C CA B SER A 1 83 ? 39.047 16.453 2.843 0.25 13.32 82 SER A CA 1
ATOM 690 C CA C SER A 1 83 ? 39.134 16.441 2.819 0.50 17.65 82 SER A CA 1
ATOM 691 C C A SER A 1 83 ? 38.612 17.363 4.025 0.25 13.58 82 SER A C 1
ATOM 692 C C B SER A 1 83 ? 38.630 17.394 3.954 0.25 13.80 82 SER A C 1
ATOM 693 C C C SER A 1 83 ? 38.698 17.286 4.012 0.50 15.98 82 SER A C 1
ATOM 694 O O A SER A 1 83 ? 37.522 17.284 4.595 0.25 13.28 82 SER A O 1
ATOM 695 O O B SER A 1 83 ? 37.476 17.385 4.385 0.25 13.14 82 SER A O 1
ATOM 696 O O C SER A 1 83 ? 37.616 17.049 4.576 0.50 13.83 82 SER A O 1
ATOM 703 N N . GLY A 1 84 ? 39.571 18.198 4.420 1.00 13.06 83 GLY A N 1
ATOM 704 C CA . GLY A 1 84 ? 39.304 19.144 5.519 1.00 12.05 83 GLY A CA 1
ATOM 705 C C . GLY A 1 84 ? 38.190 20.106 5.171 1.00 15.73 83 GLY A C 1
ATOM 706 O O . GLY A 1 84 ? 37.352 20.408 5.993 1.00 13.06 83 GLY A O 1
ATOM 707 N N . ALA A 1 85 ? 38.135 20.584 3.957 1.00 13.08 84 ALA A N 1
ATOM 708 C CA . ALA A 1 85 ? 37.042 21.464 3.521 1.00 11.04 84 ALA A CA 1
ATOM 709 C C . ALA A 1 85 ? 35.723 20.760 3.537 1.00 14.22 84 ALA A C 1
ATOM 710 O O . ALA A 1 85 ? 34.730 21.313 3.996 1.00 12.55 84 ALA A O 1
ATOM 712 N N . GLU A 1 86 ? 35.666 19.514 3.056 1.00 14.19 85 GLU A N 1
ATOM 713 C CA . GLU A 1 86 ? 34.431 18.742 3.081 1.00 13.32 85 GLU A CA 1
ATOM 714 C C . GLU A 1 86 ? 33.975 18.473 4.543 1.00 11.70 85 GLU A C 1
ATOM 715 O O . GLU A 1 86 ? 32.809 18.559 4.864 1.00 14.15 85 GLU A O 1
ATOM 721 N N . TYR A 1 87 ? 34.940 18.176 5.378 1.00 12.07 86 TYR A N 1
ATOM 722 C CA . TYR A 1 87 ? 34.660 17.920 6.791 1.00 12.69 86 TYR A CA 1
ATOM 723 C C . TYR A 1 87 ? 34.073 19.169 7.420 1.00 14.70 86 TYR A C 1
ATOM 724 O O . TYR A 1 87 ? 33.055 19.097 8.141 1.00 13.24 86 TYR A O 1
ATOM 733 N N . ALA A 1 88 ? 34.684 20.323 7.227 1.00 11.87 87 ALA A N 1
ATOM 734 C CA . ALA A 1 88 ? 34.140 21.568 7.790 1.00 12.75 87 ALA A CA 1
ATOM 735 C C . ALA A 1 88 ? 32.736 21.853 7.325 1.00 15.16 87 ALA A C 1
ATOM 736 O O . ALA A 1 88 ? 31.884 22.303 8.068 1.00 14.11 87 ALA A O 1
ATOM 738 N N A SER A 1 89 ? 32.452 21.578 6.060 0.50 12.47 88 SER A N 1
ATOM 739 N N B SER A 1 89 ? 32.510 21.568 6.062 0.50 13.83 88 SER A N 1
ATOM 740 C CA A SER A 1 89 ? 31.087 21.759 5.527 0.50 13.07 88 SER A CA 1
ATOM 741 C CA B SER A 1 89 ? 31.215 21.770 5.480 0.50 16.35 88 SER A CA 1
ATOM 742 C C A SER A 1 89 ? 30.043 20.849 6.136 0.50 14.12 88 SER A C 1
ATOM 743 C C B SER A 1 89 ? 30.124 20.917 6.148 0.50 15.33 88 SER A C 1
ATOM 744 O O A SER A 1 89 ? 28.855 21.135 6.064 0.50 15.97 88 SER A O 1
ATOM 745 O O B SER A 1 89 ? 28.989 21.391 6.219 0.50 17.05 88 SER A O 1
ATOM 750 N N . GLY A 1 90 ? 30.470 19.711 6.640 1.00 13.46 89 GLY A N 1
ATOM 751 C CA . GLY A 1 90 ? 29.569 18.837 7.330 1.00 16.56 89 GLY A CA 1
ATOM 752 C C . GLY A 1 90 ? 29.413 19.168 8.799 1.00 16.90 89 GLY A C 1
ATOM 753 O O . GLY A 1 90 ? 28.325 19.190 9.317 1.00 17.91 89 GLY A O 1
ATOM 754 N N . LEU A 1 91 ? 30.524 19.469 9.455 1.00 15.52 90 LEU A N 1
ATOM 755 C CA . LEU A 1 91 ? 30.522 19.699 10.904 1.00 16.58 90 LEU A CA 1
ATOM 756 C C . LEU A 1 91 ? 29.853 21.019 11.280 1.00 17.01 90 LEU A C 1
ATOM 757 O O . LEU A 1 91 ? 29.004 21.065 12.156 1.00 15.99 90 LEU A O 1
ATOM 762 N N . LEU A 1 92 ? 30.264 22.110 10.673 1.00 13.35 91 LEU A N 1
ATOM 763 C CA . LEU A 1 92 ? 29.887 23.432 11.075 1.00 13.89 91 LEU A CA 1
ATOM 764 C C . LEU A 1 92 ? 28.383 23.763 11.073 1.00 15.73 91 LEU A C 1
ATOM 765 O O . LEU A 1 92 ? 27.895 24.443 11.996 1.00 17.04 91 LEU A O 1
ATOM 770 N N . PRO A 1 93 ? 27.622 23.294 10.073 1.00 15.29 92 PRO A N 1
ATOM 771 C CA . PRO A 1 93 ? 26.152 23.537 10.145 1.00 17.56 92 PRO A CA 1
ATOM 772 C C . PRO A 1 93 ? 25.485 22.934 11.388 1.00 17.79 92 PRO A C 1
ATOM 773 O O . PRO A 1 93 ? 24.507 23.496 11.872 1.00 21.27 92 PRO A O 1
ATOM 777 N N . THR A 1 94 ? 26.031 21.825 11.877 1.00 19.24 93 THR A N 1
ATOM 778 C CA . THR A 1 94 ? 25.489 21.180 13.090 1.00 20.55 93 THR A CA 1
ATOM 779 C C . THR A 1 94 ? 25.726 21.975 14.352 1.00 22.78 93 THR A C 1
ATOM 780 O O . THR A 1 94 ? 25.147 21.666 15.403 1.00 25.20 93 THR A O 1
ATOM 792 N N . GLY A 1 96 ? 25.300 25.333 14.311 1.00 20.92 95 GLY A N 1
ATOM 793 C CA . GLY A 1 96 ? 24.549 26.534 14.083 1.00 21.43 95 GLY A CA 1
ATOM 794 C C . GLY A 1 96 ? 25.180 27.616 13.210 1.00 19.53 95 GLY A C 1
ATOM 795 O O . GLY A 1 96 ? 24.638 28.696 13.084 1.00 21.92 95 GLY A O 1
ATOM 796 N N . PHE A 1 97 ? 26.339 27.349 12.599 1.00 18.24 96 PHE A N 1
ATOM 797 C CA . PHE A 1 97 ? 26.920 28.373 11.726 1.00 20.26 96 PHE A CA 1
ATOM 798 C C . PHE A 1 97 ? 26.141 28.440 10.408 1.00 17.47 96 PHE A C 1
ATOM 799 O O . PHE A 1 97 ? 25.735 27.388 9.895 1.00 16.82 96 PHE A O 1
ATOM 807 N N . ASP A 1 98 ? 25.984 29.648 9.884 1.00 17.97 97 ASP A N 1
ATOM 808 C CA . ASP A 1 98 ? 25.155 29.854 8.723 1.00 18.91 97 ASP A CA 1
ATOM 809 C C . ASP A 1 98 ? 25.867 29.489 7.414 1.00 17.87 97 ASP A C 1
ATOM 810 O O . ASP A 1 98 ? 27.083 29.275 7.408 1.00 16.05 97 ASP A O 1
ATOM 815 N N . ILE A 1 99 ? 25.095 29.410 6.348 1.00 18.51 98 ILE A N 1
ATOM 816 C CA . ILE A 1 99 ? 25.602 28.955 5.058 1.00 16.81 98 ILE A CA 1
ATOM 817 C C . ILE A 1 99 ? 26.815 29.739 4.576 1.00 16.89 98 ILE A C 1
ATOM 818 O O . ILE A 1 99 ? 27.802 29.142 4.116 1.00 15.39 98 ILE A O 1
ATOM 823 N N . SER A 1 100 ? 26.746 31.049 4.646 1.00 16.39 99 SER A N 1
ATOM 824 C CA . SER A 1 100 ? 27.835 31.868 4.148 1.00 16.68 99 SER A CA 1
ATOM 825 C C . SER A 1 100 ? 29.068 31.690 5.029 1.00 17.87 99 SER A C 1
ATOM 826 O O . SER A 1 100 ? 30.165 31.608 4.499 1.00 16.98 99 SER A O 1
ATOM 829 N N . PHE A 1 101 ? 28.912 31.572 6.338 1.00 16.17 100 PHE A N 1
ATOM 830 C CA . PHE A 1 101 ? 30.045 31.389 7.218 1.00 14.87 100 PHE A CA 1
ATOM 831 C C . PHE A 1 101 ? 30.741 30.090 6.875 1.00 14.25 100 PHE A C 1
ATOM 832 O O . PHE A 1 101 ? 31.989 30.009 6.741 1.00 14.36 100 PHE A O 1
ATOM 840 N N . VAL A 1 102 ? 29.951 29.022 6.853 1.00 14.26 101 VAL A N 1
ATOM 841 C CA . VAL A 1 102 ? 30.496 27.693 6.563 1.00 13.44 101 VAL A CA 1
ATOM 842 C C . VAL A 1 102 ? 31.183 27.648 5.176 1.00 13.57 101 VAL A C 1
ATOM 843 O O . VAL A 1 102 ? 32.267 27.060 5.044 1.00 14.43 101 VAL A O 1
ATOM 847 N N . ALA A 1 103 ? 30.591 28.266 4.160 1.00 13.42 102 ALA A N 1
ATOM 848 C CA . ALA A 1 103 ? 31.199 28.243 2.820 1.00 13.61 102 ALA A CA 1
ATOM 849 C C . ALA A 1 103 ? 32.537 28.951 2.849 1.00 15.41 102 ALA A C 1
ATOM 850 O O . ALA A 1 103 ? 33.487 28.508 2.224 1.00 13.95 102 ALA A O 1
ATOM 852 N N . GLU A 1 104 ? 32.642 30.041 3.559 1.00 12.98 103 GLU A N 1
ATOM 853 C CA . GLU A 1 104 ? 33.893 30.791 3.572 1.00 12.54 103 GLU A CA 1
ATOM 854 C C . GLU A 1 104 ? 34.986 29.993 4.283 1.00 14.04 103 GLU A C 1
ATOM 855 O O . GLU A 1 104 ? 36.140 29.948 3.852 1.00 12.42 103 GLU A O 1
ATOM 861 N N . VAL A 1 105 ? 34.665 29.457 5.444 1.00 14.05 104 VAL A N 1
ATOM 862 C CA . VAL A 1 105 ? 35.631 28.653 6.172 1.00 12.30 104 VAL A CA 1
ATOM 863 C C . VAL A 1 105 ? 36.068 27.448 5.353 1.00 13.34 104 VAL A C 1
ATOM 864 O O . VAL A 1 105 ? 37.282 27.123 5.302 1.00 12.18 104 VAL A O 1
ATOM 868 N N . SER A 1 106 ? 35.098 26.755 4.764 1.00 11.85 105 SER A N 1
ATOM 869 C CA A SER A 1 106 ? 35.408 25.579 3.969 0.50 13.05 105 SER A CA 1
ATOM 870 C CA B SER A 1 106 ? 35.384 25.581 3.940 0.50 13.14 105 SER A CA 1
ATOM 871 C C . SER A 1 106 ? 36.331 25.926 2.763 1.00 11.22 105 SER A C 1
ATOM 872 O O . SER A 1 106 ? 37.322 25.218 2.554 1.00 12.38 105 SER A O 1
ATOM 877 N N . LYS A 1 107 ? 36.046 27.020 2.051 1.00 11.95 106 LYS A N 1
ATOM 878 C CA . LYS A 1 107 ? 36.824 27.434 0.887 1.00 14.60 106 LYS A CA 1
ATOM 879 C C . LYS A 1 107 ? 38.206 27.800 1.386 1.00 13.24 106 LYS A C 1
ATOM 880 O O . LYS A 1 107 ? 39.233 27.525 0.712 1.00 12.19 106 LYS A O 1
ATOM 884 N N . ALA A 1 108 ? 38.326 28.445 2.534 1.00 12.28 107 ALA A N 1
ATOM 885 C CA . ALA A 1 108 ? 39.638 28.804 3.041 1.00 11.39 107 ALA A CA 1
ATOM 886 C C . ALA A 1 108 ? 40.487 27.581 3.267 1.00 14.35 107 ALA A C 1
ATOM 887 O O . ALA A 1 108 ? 41.677 27.543 2.957 1.00 13.60 107 ALA A O 1
ATOM 889 N N . ILE A 1 109 ? 39.913 26.543 3.830 1.00 12.36 108 ILE A N 1
ATOM 890 C CA . ILE A 1 109 ? 40.662 25.330 4.082 1.00 13.38 108 ILE A CA 1
ATOM 891 C C . ILE A 1 109 ? 41.026 24.674 2.766 1.00 13.44 108 ILE A C 1
ATOM 892 O O . ILE A 1 109 ? 42.124 24.160 2.562 1.00 14.63 108 ILE A O 1
ATOM 897 N N . ARG A 1 110 ? 40.071 24.678 1.859 1.00 14.17 109 ARG A N 1
ATOM 898 C CA . ARG A 1 110 ? 40.289 24.051 0.564 1.00 15.31 109 ARG A CA 1
ATOM 899 C C . ARG A 1 110 ? 41.448 24.662 -0.186 1.00 16.92 109 ARG A C 1
ATOM 900 O O . ARG A 1 110 ? 42.157 23.957 -0.928 1.00 18.21 109 ARG A O 1
ATOM 908 N N A SER A 1 111 ? 41.653 25.962 0.001 0.50 14.83 110 SER A N 1
ATOM 909 N N B SER A 1 111 ? 41.651 25.958 0.002 0.50 16.01 110 SER A N 1
ATOM 910 C CA A SER A 1 111 ? 42.682 26.725 -0.721 0.50 13.65 110 SER A CA 1
ATOM 911 C CA B SER A 1 111 ? 42.664 26.702 -0.740 0.50 15.87 110 SER A CA 1
ATOM 912 C C A SER A 1 111 ? 44.033 26.861 -0.033 0.50 16.04 110 SER A C 1
ATOM 913 C C B SER A 1 111 ? 43.983 26.946 -0.002 0.50 17.79 110 SER A C 1
ATOM 914 O O A SER A 1 111 ? 44.972 27.430 -0.605 0.50 15.21 110 SER A O 1
ATOM 915 O O B SER A 1 111 ? 44.852 27.677 -0.523 0.50 17.94 110 SER A O 1
ATOM 920 N N . HIS A 1 112 ? 44.165 26.368 1.195 1.00 17.19 111 HIS A N 1
ATOM 921 C CA . HIS A 1 112 ? 45.339 26.691 1.990 1.00 15.78 111 HIS A CA 1
ATOM 922 C C . HIS A 1 112 ? 46.727 26.216 1.576 1.00 16.35 111 HIS A C 1
ATOM 923 O O . HIS A 1 112 ? 47.694 26.827 1.998 1.00 18.69 111 HIS A O 1
ATOM 930 N N . ARG A 1 113 ? 46.814 25.181 0.771 1.00 19.34 112 ARG A N 1
ATOM 931 C CA . ARG A 1 113 ? 48.146 24.733 0.324 1.00 26.50 112 ARG A CA 1
ATOM 932 C C . ARG A 1 113 ? 48.735 25.619 -0.782 1.00 29.19 112 ARG A C 1
ATOM 933 O O . ARG A 1 113 ? 47.970 26.200 -1.564 1.00 32.62 112 ARG A O 1
ATOM 941 N N . THR A 1 119 ? 45.733 30.493 -5.628 1.00 32.80 118 THR A N 1
ATOM 942 C CA . THR A 1 119 ? 45.593 31.203 -4.361 1.00 28.81 118 THR A CA 1
ATOM 943 C C . THR A 1 119 ? 44.202 31.216 -3.671 1.00 24.84 118 THR A C 1
ATOM 944 O O . THR A 1 119 ? 43.181 30.971 -4.285 1.00 26.49 118 THR A O 1
ATOM 948 N N . PRO A 1 120 ? 44.157 31.533 -2.347 1.00 19.96 119 PRO A N 1
ATOM 949 C CA . PRO A 1 120 ? 42.913 31.824 -1.638 1.00 19.33 119 PRO A CA 1
ATOM 950 C C . PRO A 1 120 ? 42.251 33.081 -2.222 1.00 19.95 119 PRO A C 1
ATOM 951 O O . PRO A 1 120 ? 42.962 33.966 -2.703 1.00 21.19 119 PRO A O 1
ATOM 955 N N . THR A 1 121 ? 40.938 33.164 -2.124 1.00 19.92 120 THR A N 1
ATOM 956 C CA . THR A 1 121 ? 40.190 34.314 -2.634 1.00 21.62 120 THR A CA 1
ATOM 957 C C . THR A 1 121 ? 39.466 35.117 -1.575 1.00 20.79 120 THR A C 1
ATOM 958 O O . THR A 1 121 ? 39.082 36.272 -1.808 1.00 23.30 120 THR A O 1
ATOM 962 N N . SER A 1 122 ? 39.301 34.556 -0.382 1.00 16.57 121 SER A N 1
ATOM 963 C CA . SER A 1 122 ? 38.617 35.274 0.680 1.00 18.98 121 SER A CA 1
ATOM 964 C C . SER A 1 122 ? 39.602 35.811 1.699 1.00 18.17 121 SER A C 1
ATOM 965 O O . SER A 1 122 ? 40.753 35.383 1.780 1.00 17.04 121 SER A O 1
ATOM 968 N N . LEU A 1 123 ? 39.132 36.728 2.518 1.00 16.39 122 LEU A N 1
ATOM 969 C CA . LEU A 1 123 ? 39.951 37.273 3.587 1.00 15.70 122 LEU A CA 1
ATOM 970 C C . LEU A 1 123 ? 40.327 36.127 4.543 1.00 14.79 122 LEU A C 1
ATOM 971 O O . LEU A 1 123 ? 41.463 36.025 4.988 1.00 13.77 122 LEU A O 1
ATOM 976 N N . THR A 1 124 ? 39.380 35.264 4.869 1.00 13.84 123 THR A N 1
ATOM 977 C CA . THR A 1 124 ? 39.667 34.145 5.767 1.00 13.43 123 THR A CA 1
ATOM 978 C C . THR A 1 124 ? 40.744 33.249 5.151 1.00 12.29 123 THR A C 1
ATOM 979 O O . THR A 1 124 ? 41.669 32.847 5.849 1.00 12.42 123 THR A O 1
ATOM 983 N N . GLY A 1 125 ? 40.683 33.000 3.838 1.00 13.84 124 GLY A N 1
ATOM 984 C CA . GLY A 1 125 ? 41.679 32.148 3.233 1.00 13.78 124 GLY A CA 1
ATOM 985 C C . GLY A 1 125 ? 43.077 32.753 3.191 1.00 13.07 124 GLY A C 1
ATOM 986 O O . GLY A 1 125 ? 44.043 32.054 3.394 1.00 12.75 124 GLY A O 1
ATOM 987 N N . LYS A 1 126 ? 43.154 34.053 2.985 1.00 12.50 125 LYS A N 1
ATOM 988 C CA . LYS A 1 126 ? 44.398 34.769 2.975 1.00 14.70 125 LYS A CA 1
ATOM 989 C C . LYS A 1 126 ? 45.022 34.773 4.364 1.00 14.61 125 LYS A C 1
ATOM 990 O O . LYS A 1 126 ? 46.220 34.524 4.529 1.00 14.97 125 LYS A O 1
ATOM 996 N N . ILE A 1 127 ? 44.226 35.081 5.381 1.00 13.14 126 ILE A N 1
ATOM 997 C CA . ILE A 1 127 ? 44.686 35.066 6.762 1.00 12.68 126 ILE A CA 1
ATOM 998 C C . ILE A 1 127 ? 45.147 33.674 7.147 1.00 12.04 126 ILE A C 1
ATOM 999 O O . ILE A 1 127 ? 46.229 33.517 7.748 1.00 13.28 126 ILE A O 1
ATOM 1004 N N . LEU A 1 128 ? 44.405 32.654 6.752 1.00 10.38 127 LEU A N 1
ATOM 1005 C CA . LEU A 1 128 ? 44.745 31.274 7.091 1.00 11.40 127 LEU A CA 1
ATOM 1006 C C . LEU A 1 128 ? 46.073 30.903 6.493 1.00 11.65 127 LEU A C 1
ATOM 1007 O O . LEU A 1 128 ? 46.921 30.331 7.167 1.00 13.28 127 LEU A O 1
ATOM 1012 N N . GLN A 1 129 ? 46.238 31.184 5.192 1.00 12.62 128 GLN A N 1
ATOM 1013 C CA . GLN A 1 129 ? 47.487 30.874 4.541 1.00 15.99 128 GLN A CA 1
ATOM 1014 C C . GLN A 1 129 ? 48.653 31.607 5.171 1.00 13.05 128 GLN A C 1
ATOM 1015 O O . GLN A 1 129 ? 49.687 30.984 5.441 1.00 13.90 128 GLN A O 1
ATOM 1021 N N . ASP A 1 130 ? 48.495 32.880 5.520 1.00 13.16 129 ASP A N 1
ATOM 1022 C CA . ASP A 1 130 ? 49.537 33.586 6.190 1.00 12.46 129 ASP A CA 1
ATOM 1023 C C . ASP A 1 130 ? 49.879 32.940 7.528 1.00 15.15 129 ASP A C 1
ATOM 1024 O O . ASP A 1 130 ? 51.058 32.785 7.873 1.00 16.06 129 ASP A O 1
ATOM 1029 N N . ALA A 1 131 ? 48.865 32.656 8.313 1.00 15.32 130 ALA A N 1
ATOM 1030 C CA . ALA A 1 131 ? 49.009 32.078 9.643 1.00 16.56 130 ALA A CA 1
ATOM 1031 C C . ALA A 1 131 ? 49.739 30.725 9.607 1.00 15.13 130 ALA A C 1
ATOM 1032 O O . ALA A 1 131 ? 50.582 30.406 10.485 1.00 14.54 130 ALA A O 1
ATOM 1034 N N . ASP A 1 132 ? 49.416 29.940 8.590 1.00 14.87 131 ASP A N 1
ATOM 1035 C CA . ASP A 1 132 ? 50.007 28.612 8.382 1.00 16.33 131 ASP A CA 1
ATOM 1036 C C . ASP A 1 132 ? 51.475 28.791 8.018 1.00 17.93 131 ASP A C 1
ATOM 1037 O O . ASP A 1 132 ? 52.374 28.194 8.653 1.00 18.24 131 ASP A O 1
ATOM 1042 N N . ARG A 1 133 ? 51.736 29.662 7.041 1.00 17.72 132 ARG A N 1
ATOM 1043 C CA . ARG A 1 133 ? 53.110 29.792 6.548 1.00 18.64 132 ARG A CA 1
ATOM 1044 C C . ARG A 1 133 ? 54.019 30.463 7.542 1.00 16.50 132 ARG A C 1
ATOM 1045 O O . ARG A 1 133 ? 55.227 30.153 7.577 1.00 20.28 132 ARG A O 1
ATOM 1053 N N . LEU A 1 134 ? 53.481 31.302 8.436 1.00 17.08 133 LEU A N 1
ATOM 1054 C CA . LEU A 1 134 ? 54.327 31.947 9.445 1.00 18.60 133 LEU A CA 1
ATOM 1055 C C . LEU A 1 134 ? 54.970 30.894 10.365 1.00 18.49 133 LEU A C 1
ATOM 1056 O O . LEU A 1 134 ? 55.988 31.169 10.991 1.00 18.88 133 LEU A O 1
ATOM 1061 N N . ASP A 1 135 ? 54.368 29.716 10.464 1.00 17.01 134 ASP A N 1
ATOM 1062 C CA . ASP A 1 135 ? 54.886 28.677 11.361 1.00 18.48 134 ASP A CA 1
ATOM 1063 C C . ASP A 1 135 ? 56.217 28.077 10.906 1.00 19.10 134 ASP A C 1
ATOM 1064 O O . ASP A 1 135 ? 56.848 27.369 11.683 1.00 20.67 134 ASP A O 1
ATOM 1069 N N . ALA A 1 136 ? 56.631 28.320 9.662 1.00 20.21 135 ALA A N 1
ATOM 1070 C CA . ALA A 1 136 ? 57.912 27.861 9.162 1.00 22.77 135 ALA A CA 1
ATOM 1071 C C . ALA A 1 136 ? 59.105 28.691 9.688 1.00 22.43 135 ALA A C 1
ATOM 1072 O O . ALA A 1 136 ? 60.266 28.298 9.508 1.00 24.77 135 ALA A O 1
ATOM 1074 N N . ILE A 1 137 ? 58.835 29.824 10.317 1.00 19.95 136 ILE A N 1
ATOM 1075 C CA . ILE A 1 137 ? 59.886 30.686 10.835 1.00 23.10 136 ILE A CA 1
ATOM 1076 C C . ILE A 1 137 ? 59.702 31.135 12.260 1.00 22.46 136 ILE A C 1
ATOM 1077 O O . ILE A 1 137 ? 58.607 31.189 12.798 1.00 21.95 136 ILE A O 1
ATOM 1082 N N . GLY A 1 138 ? 60.815 31.478 12.905 1.00 21.35 137 GLY A N 1
ATOM 1083 C CA . GLY A 1 138 ? 60.762 31.923 14.277 1.00 19.37 137 GLY A CA 1
ATOM 1084 C C . GLY A 1 138 ? 61.525 31.006 15.225 1.00 19.95 137 GLY A C 1
ATOM 1085 O O . GLY A 1 138 ? 62.197 30.060 14.790 1.00 21.74 137 GLY A O 1
ATOM 1086 N N . ALA A 1 139 ? 61.374 31.271 16.511 1.00 20.59 138 ALA A N 1
ATOM 1087 C CA . ALA A 1 139 ? 62.084 30.545 17.561 1.00 20.79 138 ALA A CA 1
ATOM 1088 C C . ALA A 1 139 ? 61.678 29.080 17.640 1.00 20.86 138 ALA A C 1
ATOM 1089 O O . ALA A 1 139 ? 62.522 28.190 17.758 1.00 20.46 138 ALA A O 1
ATOM 1091 N N . VAL A 1 140 ? 60.382 28.784 17.548 1.00 19.18 139 VAL A N 1
ATOM 1092 C CA . VAL A 1 140 ? 59.939 27.392 17.619 1.00 18.88 139 VAL A CA 1
ATOM 1093 C C . VAL A 1 140 ? 60.437 26.622 16.416 1.00 19.39 139 VAL A C 1
ATOM 1094 O O . VAL A 1 140 ? 60.879 25.477 16.553 1.00 18.69 139 VAL A O 1
ATOM 1098 N N . ALA A 1 141 ? 60.389 27.234 15.230 1.00 19.37 140 ALA A N 1
ATOM 1099 C CA . ALA A 1 141 ? 60.930 26.612 14.019 1.00 20.95 140 ALA A CA 1
ATOM 1100 C C . ALA A 1 141 ? 62.442 26.266 14.171 1.00 20.32 140 ALA A C 1
ATOM 1101 O O . ALA A 1 141 ? 62.871 25.196 13.771 1.00 21.85 140 ALA A O 1
ATOM 1103 N N . ILE A 1 142 ? 63.211 27.199 14.722 1.00 19.85 141 ILE A N 1
ATOM 1104 C CA . ILE A 1 142 ? 64.628 26.955 15.011 1.00 21.00 141 ILE A CA 1
ATOM 1105 C C . ILE A 1 142 ? 64.762 25.754 15.940 1.00 17.40 141 ILE A C 1
ATOM 1106 O O . ILE A 1 142 ? 65.565 24.862 15.693 1.00 20.32 141 ILE A O 1
ATOM 1111 N N . ALA A 1 143 ? 64.023 25.751 17.041 1.00 17.80 142 ALA A N 1
ATOM 1112 C CA . ALA A 1 143 ? 64.073 24.639 17.963 1.00 19.63 142 ALA A CA 1
ATOM 1113 C C . ALA A 1 143 ? 63.737 23.317 17.243 1.00 24.53 142 ALA A C 1
ATOM 1114 O O . ALA A 1 143 ? 64.390 22.291 17.498 1.00 26.10 142 ALA A O 1
ATOM 1116 N N . ARG A 1 144 ? 62.748 23.329 16.332 1.00 23.23 143 ARG A N 1
ATOM 1117 C CA . ARG A 1 144 ? 62.392 22.091 15.629 1.00 26.08 143 ARG A CA 1
ATOM 1118 C C . ARG A 1 144 ? 63.503 21.574 14.781 1.00 26.78 143 ARG A C 1
ATOM 1119 O O . ARG A 1 144 ? 63.702 20.367 14.691 1.00 29.84 143 ARG A O 1
ATOM 1127 N N . VAL A 1 145 ? 64.206 22.468 14.113 1.00 28.23 144 VAL A N 1
ATOM 1128 C CA . VAL A 1 145 ? 65.298 22.034 13.256 1.00 31.12 144 VAL A CA 1
ATOM 1129 C C . VAL A 1 145 ? 66.323 21.272 14.090 1.00 30.80 144 VAL A C 1
ATOM 1130 O O . VAL A 1 145 ? 66.757 20.191 13.708 1.00 32.83 144 VAL A O 1
ATOM 1134 N N . PHE A 1 146 ? 66.678 21.815 15.242 1.00 29.49 145 PHE A N 1
ATOM 1135 C CA . PHE A 1 146 ? 67.657 21.167 16.102 1.00 30.35 145 PHE A CA 1
ATOM 1136 C C . PHE A 1 146 ? 67.158 19.893 16.782 1.00 33.97 145 PHE A C 1
ATOM 1137 O O . PHE A 1 146 ? 67.937 18.945 16.976 1.00 34.44 145 PHE A O 1
ATOM 1145 N N . SER A 1 147 ? 65.877 19.837 17.116 1.00 35.34 146 SER A N 1
ATOM 1146 C CA . SER A 1 147 ? 65.306 18.623 17.689 1.00 39.10 146 SER A CA 1
ATOM 1147 C C . SER A 1 147 ? 65.302 17.471 16.693 1.00 42.85 146 SER A C 1
ATOM 1148 O O . SER A 1 147 ? 65.611 16.353 17.076 1.00 45.87 146 SER A O 1
ATOM 1151 N N . TYR A 1 148 ? 64.980 17.726 15.427 1.00 45.77 147 TYR A N 1
ATOM 1152 C CA . TYR A 1 148 ? 65.014 16.667 14.412 1.00 48.27 147 TYR A CA 1
ATOM 1153 C C . TYR A 1 148 ? 66.460 16.226 14.160 1.00 50.86 147 TYR A C 1
ATOM 1154 O O . TYR A 1 148 ? 67.341 17.057 13.899 1.00 52.30 147 TYR A O 1
ATOM 1156 N N . PRO A 1 187 ? 59.083 37.370 3.638 1.00 50.14 186 PRO A N 1
ATOM 1157 C CA . PRO A 1 187 ? 58.171 38.320 4.287 1.00 48.68 186 PRO A CA 1
ATOM 1158 C C . PRO A 1 187 ? 57.250 39.032 3.304 1.00 47.11 186 PRO A C 1
ATOM 1159 O O . PRO A 1 187 ? 56.094 39.270 3.627 1.00 45.09 186 PRO A O 1
ATOM 1163 N N . GLU A 1 188 ? 57.741 39.344 2.107 1.00 46.24 187 GLU A N 1
ATOM 1164 C CA . GLU A 1 188 ? 56.897 39.983 1.075 1.00 47.12 187 GLU A CA 1
ATOM 1165 C C . GLU A 1 188 ? 55.915 39.013 0.378 1.00 44.64 187 GLU A C 1
ATOM 1166 O O . GLU A 1 188 ? 55.076 39.441 -0.416 1.00 45.61 187 GLU A O 1
ATOM 1172 N N . THR A 1 189 ? 56.038 37.713 0.651 1.00 42.26 188 THR A N 1
ATOM 1173 C CA . THR A 1 189 ? 55.133 36.701 0.092 1.00 38.45 188 THR A CA 1
ATOM 1174 C C . THR A 1 189 ? 53.799 36.575 0.859 1.00 32.46 188 THR A C 1
ATOM 1175 O O . THR A 1 189 ? 52.920 35.866 0.427 1.00 34.10 188 THR A O 1
ATOM 1179 N N . PHE A 1 190 ? 53.645 37.287 1.964 1.00 26.20 189 PHE A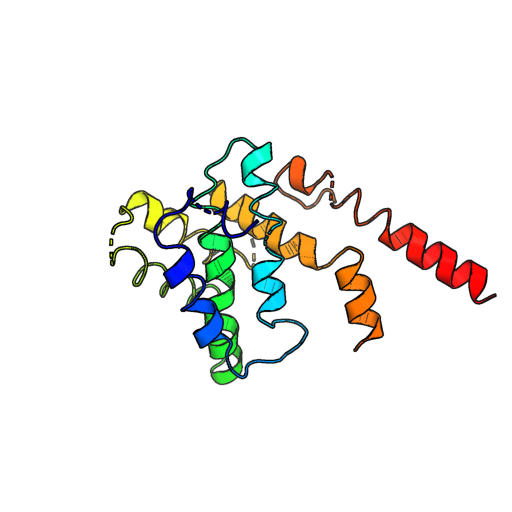 N 1
ATOM 1180 C CA . PHE A 1 190 ? 52.431 37.197 2.770 1.00 24.23 189 PHE A CA 1
ATOM 1181 C C . PHE A 1 190 ? 51.331 38.142 2.285 1.00 23.84 189 PHE A C 1
ATOM 1182 O O . PHE A 1 190 ? 51.599 39.211 1.756 1.00 24.13 189 PHE A O 1
ATOM 1190 N N . TRP A 1 191 ? 50.079 37.726 2.472 1.00 19.51 190 TRP A N 1
ATOM 1191 C CA . TRP A 1 191 ? 48.936 38.480 2.005 1.00 18.62 190 TRP A CA 1
ATOM 1192 C C . TRP A 1 191 ? 48.659 39.722 2.802 1.00 18.21 190 TRP A C 1
ATOM 1193 O O . TRP A 1 191 ? 48.303 40.776 2.237 1.00 19.66 190 TRP A O 1
ATOM 1204 N N . THR A 1 192 ? 48.677 39.589 4.123 1.00 15.98 191 THR A N 1
ATOM 1205 C CA . THR A 1 192 ? 48.315 40.674 4.994 1.00 15.43 191 THR A CA 1
ATOM 1206 C C . THR A 1 192 ? 49.504 41.479 5.496 1.00 15.76 191 THR A C 1
ATOM 1207 O O . THR A 1 192 ? 50.590 40.957 5.699 1.00 15.99 191 THR A O 1
ATOM 1211 N N . GLU A 1 193 ? 49.313 42.766 5.740 1.00 15.98 192 GLU A N 1
ATOM 1212 C CA . GLU A 1 193 ? 50.381 43.571 6.292 1.00 17.85 192 GLU A CA 1
ATOM 1213 C C . GLU A 1 193 ? 50.820 43.090 7.675 1.00 19.83 192 GLU A C 1
ATOM 121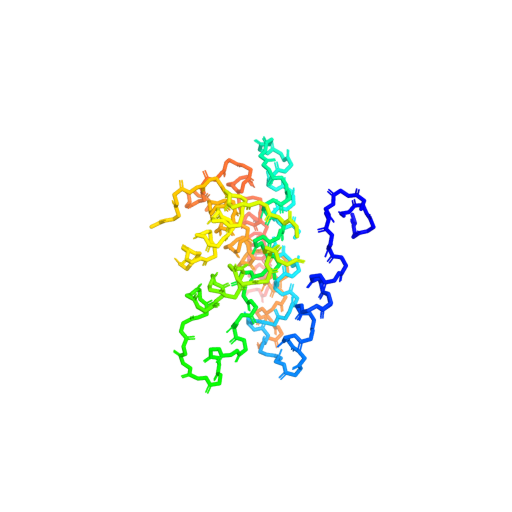4 O O . GLU A 1 193 ? 52.005 43.126 8.009 1.00 18.12 192 GLU A O 1
ATOM 1220 N N . THR A 1 194 ? 49.885 42.674 8.500 1.00 17.48 193 THR A N 1
ATOM 1221 C CA . THR A 1 194 ? 50.221 42.172 9.812 1.00 16.56 193 THR A CA 1
ATOM 1222 C C . THR A 1 194 ? 51.107 40.925 9.685 1.00 18.21 193 THR A C 1
ATOM 1223 O O . THR A 1 194 ? 52.129 40.836 10.398 1.00 17.87 193 THR A O 1
ATOM 1227 N N . ALA A 1 195 ? 50.772 39.981 8.803 1.00 18.14 194 ALA A N 1
ATOM 1228 C CA . ALA A 1 195 ? 51.613 38.813 8.642 1.00 18.06 194 ALA A CA 1
ATOM 1229 C C . ALA A 1 195 ? 52.966 39.207 8.095 1.00 19.88 194 ALA A C 1
ATOM 1230 O O . ALA A 1 195 ? 53.963 38.626 8.508 1.00 19.07 194 ALA A O 1
ATOM 1232 N N . ARG A 1 196 ? 53.020 40.161 7.161 1.00 18.96 195 ARG A N 1
ATOM 1233 C CA . ARG A 1 196 ? 54.303 40.612 6.601 1.00 21.27 195 ARG A CA 1
ATOM 1234 C C . ARG A 1 196 ? 55.209 41.164 7.672 1.00 20.00 195 ARG A C 1
ATOM 1235 O O . ARG A 1 196 ? 56.410 40.837 7.700 1.00 20.65 195 ARG A O 1
ATOM 1243 N N . LYS A 1 197 ? 54.659 41.940 8.593 1.00 18.57 196 LYS A N 1
ATOM 1244 C CA . LYS A 1 197 ? 55.435 42.489 9.699 1.00 21.66 196 LYS A CA 1
ATOM 1245 C C . LYS A 1 197 ? 55.906 41.383 10.636 1.00 22.70 196 LYS A C 1
ATOM 1246 O O . LYS A 1 197 ? 57.029 41.410 11.108 1.00 22.79 196 LYS A O 1
ATOM 1268 N N . ALA A 1 199 ? 56.381 38.259 9.806 1.00 21.15 198 ALA A N 1
ATOM 1269 C CA . ALA A 1 199 ? 57.342 37.494 9.045 1.00 21.97 198 ALA A CA 1
ATOM 1270 C C . ALA A 1 199 ? 58.696 38.213 9.053 1.00 25.00 198 ALA A C 1
ATOM 1271 O O . ALA A 1 199 ? 59.734 37.578 9.256 1.00 23.56 198 ALA A O 1
ATOM 1273 N N . GLU A 1 200 ? 58.676 39.532 8.860 1.00 23.67 199 GLU A N 1
ATOM 1274 C CA . GLU A 1 200 ? 59.910 40.311 8.890 1.00 25.63 199 GLU A CA 1
ATOM 1275 C C . GLU A 1 200 ? 60.604 40.195 10.245 1.00 23.79 199 GLU A C 1
ATOM 1276 O O . GLU A 1 200 ? 61.818 40.013 10.333 1.00 24.36 199 GLU A O 1
ATOM 1279 N N . ASP A 1 201 ? 59.828 40.296 11.305 1.00 19.57 200 ASP A N 1
ATOM 1280 C CA . ASP A 1 201 ? 60.326 40.206 12.644 1.00 20.95 200 ASP A CA 1
ATOM 1281 C C . ASP A 1 201 ? 60.913 38.802 12.922 1.00 20.24 200 ASP A C 1
ATOM 1282 O O . ASP A 1 201 ? 62.057 38.668 13.416 1.00 20.57 200 ASP A O 1
ATOM 1287 N N . ARG A 1 202 ? 60.145 37.761 12.626 1.00 20.54 201 ARG A N 1
ATOM 1288 C CA . ARG A 1 202 ? 60.647 36.410 12.830 1.00 22.01 201 ARG A CA 1
ATOM 1289 C C . ARG A 1 202 ? 61.869 36.105 11.976 1.00 22.94 201 ARG A C 1
ATOM 1290 O O . ARG A 1 202 ? 62.810 35.471 12.470 1.00 22.24 201 ARG A O 1
ATOM 1298 N N . TYR A 1 203 ? 61.877 36.520 10.715 1.00 22.34 202 TYR A N 1
ATOM 1299 C CA . TYR A 1 203 ? 62.983 36.283 9.803 1.00 25.42 202 TYR A CA 1
ATOM 1300 C C . TYR A 1 203 ? 64.265 36.989 10.297 1.00 23.19 202 TYR A C 1
ATOM 1301 O O . TYR A 1 203 ? 65.358 36.418 10.248 1.00 23.52 202 TYR A O 1
ATOM 1310 N N A SER A 1 204 ? 64.129 38.223 10.764 0.50 20.53 203 SER A N 1
ATOM 1311 N N B SER A 1 204 ? 64.110 38.226 10.747 0.50 20.59 203 SER A N 1
ATOM 1312 C CA A SER A 1 204 ? 65.283 38.955 11.290 0.50 22.08 203 SER A CA 1
ATOM 1313 C CA B SER A 1 204 ? 65.221 38.974 11.316 0.50 22.20 203 SER A CA 1
ATOM 1314 C C A SER A 1 204 ? 65.829 38.298 12.573 0.50 21.52 203 SER A C 1
ATOM 1315 C C B SER A 1 204 ? 65.827 38.148 12.462 0.50 21.47 203 SER A C 1
ATOM 1316 O O A SER A 1 204 ? 67.024 38.434 12.883 0.50 19.81 203 SER A O 1
ATOM 1317 O O B SER A 1 204 ? 67.060 37.953 12.527 0.50 21.36 203 SER A O 1
ATOM 1322 N N . PHE A 1 205 ? 64.959 37.642 13.344 1.00 21.15 204 PHE A N 1
ATOM 1323 C CA . PHE A 1 205 ? 65.401 36.887 14.512 1.00 21.41 204 PHE A CA 1
ATOM 1324 C C . PHE A 1 205 ? 66.152 35.636 14.068 1.00 20.57 204 PHE A C 1
ATOM 1325 O O . PHE A 1 205 ? 67.223 35.312 14.629 1.00 21.62 204 PHE A O 1
ATOM 1333 N N . VAL A 1 206 ? 65.637 34.948 13.065 1.00 19.65 205 VAL A N 1
ATOM 1334 C CA . VAL A 1 206 ? 66.292 33.765 12.522 1.00 20.66 205 VAL A CA 1
ATOM 1335 C C . VAL A 1 206 ? 67.677 34.118 11.967 1.00 22.80 205 VAL A C 1
ATOM 1336 O O . VAL A 1 206 ? 68.638 33.383 12.224 1.00 21.29 205 VAL A O 1
ATOM 1340 N N . VAL A 1 207 ? 67.787 35.237 11.256 1.00 23.29 206 VAL A N 1
ATOM 1341 C CA . VAL A 1 207 ? 69.065 35.672 10.696 1.00 26.11 206 VAL A CA 1
ATOM 1342 C C . VAL A 1 207 ? 70.060 35.934 11.819 1.00 24.58 206 VAL A C 1
ATOM 1343 O O . VAL A 1 207 ? 71.200 35.448 11.772 1.00 24.05 206 VAL A O 1
ATOM 1347 N N . GLU A 1 208 ? 69.637 36.682 12.833 1.00 22.52 207 GLU A N 1
ATOM 1348 C CA . GLU A 1 208 ? 70.488 36.928 13.984 1.00 23.91 207 GLU A CA 1
ATOM 1349 C C . GLU A 1 208 ? 70.934 35.617 14.651 1.00 22.79 207 GLU A C 1
ATOM 1350 O O . GLU A 1 208 ? 72.101 35.484 15.049 1.00 19.97 207 GLU A O 1
ATOM 1356 N N . PHE A 1 209 ? 70.026 34.658 14.786 1.00 20.17 208 PHE A N 1
ATOM 1357 C CA . PHE A 1 209 ? 70.372 33.368 15.362 1.00 18.29 208 PHE A CA 1
ATOM 1358 C C . PHE A 1 209 ? 71.512 32.724 14.566 1.00 19.75 208 PHE A C 1
ATOM 1359 O O . PHE A 1 209 ? 72.483 32.232 15.162 1.00 19.06 208 PHE A O 1
ATOM 1367 N N . VAL A 1 210 ? 71.386 32.707 13.247 1.00 20.93 209 VAL A N 1
ATOM 1368 C CA . VAL A 1 210 ? 72.389 32.094 12.373 1.00 23.77 209 VAL A CA 1
ATOM 1369 C C . VAL A 1 210 ? 73.721 32.828 12.466 1.00 25.46 209 VAL A C 1
ATOM 1370 O O . VAL A 1 210 ? 74.777 32.213 12.558 1.00 24.87 209 VAL A O 1
ATOM 1374 N N . GLN A 1 211 ? 73.667 34.139 12.442 1.00 22.98 210 GLN A N 1
ATOM 1375 C CA . GLN A 1 211 ? 74.865 34.934 12.530 1.00 25.43 210 GLN A CA 1
ATOM 1376 C C . GLN A 1 211 ? 75.591 34.642 13.822 1.00 24.77 210 GLN A C 1
ATOM 1377 O O . GLN A 1 211 ? 76.821 34.464 13.808 1.00 27.63 210 GLN A O 1
ATOM 1383 N N . ARG A 1 212 ? 74.852 34.605 14.934 1.00 21.30 211 ARG A N 1
ATOM 1384 C CA . ARG A 1 212 ? 75.424 34.326 16.232 1.00 20.73 211 ARG A CA 1
ATOM 1385 C C . ARG A 1 212 ? 75.990 32.924 16.306 1.00 20.72 211 ARG A C 1
ATOM 1386 O O . ARG A 1 212 ? 77.067 32.736 16.843 1.00 20.20 211 ARG A O 1
ATOM 1394 N N . PHE A 1 213 ? 75.253 31.946 15.794 1.00 18.77 212 PHE A N 1
ATOM 1395 C CA . PHE A 1 213 ? 75.695 30.561 15.752 1.00 19.49 212 PHE A CA 1
ATOM 1396 C C . PHE A 1 213 ? 77.052 30.478 15.060 1.00 22.62 212 PHE A C 1
ATOM 1397 O O . PHE A 1 213 ? 78.003 29.905 15.603 1.00 22.81 212 PHE A O 1
ATOM 1405 N N . LEU A 1 214 ? 77.131 31.071 13.889 1.00 24.33 213 LEU A N 1
ATOM 1406 C CA . LEU A 1 214 ? 78.381 31.051 13.127 1.00 28.15 213 LEU A CA 1
ATOM 1407 C C . LEU A 1 214 ? 79.515 31.803 13.812 1.00 27.89 213 LEU A C 1
ATOM 1408 O O . LEU A 1 214 ? 80.654 31.327 13.820 1.00 28.29 213 LEU A O 1
ATOM 1413 N N . ALA A 1 215 ? 79.222 32.966 14.379 1.00 24.98 214 ALA A N 1
ATOM 1414 C CA . ALA A 1 215 ? 80.235 33.728 15.084 1.00 25.93 214 ALA A CA 1
ATOM 1415 C C . ALA A 1 215 ? 80.757 32.957 16.296 1.00 27.47 214 ALA A C 1
ATOM 1416 O O . ALA A 1 215 ? 81.970 32.948 16.556 1.00 27.55 214 ALA A O 1
ATOM 1418 N N . GLU A 1 216 ? 79.864 32.316 17.045 1.00 23.85 215 GLU A N 1
ATOM 1419 C CA . GLU A 1 216 ? 80.261 31.547 18.220 1.00 26.20 215 GLU A CA 1
ATOM 1420 C C . GLU A 1 216 ? 80.975 30.253 17.886 1.00 29.27 215 GLU A C 1
ATOM 1421 O O . GLU A 1 216 ? 81.833 29.803 18.639 1.00 29.77 215 GLU A O 1
ATOM 1427 N N . TRP A 1 217 ? 80.592 29.632 16.778 1.00 34.32 216 TRP A N 1
ATOM 1428 C CA . TRP A 1 217 ? 81.152 28.345 16.399 1.00 37.39 216 TRP A CA 1
ATOM 1429 C C . TRP A 1 217 ? 82.625 28.490 16.029 1.00 40.04 216 TRP A C 1
ATOM 1430 O O . TRP A 1 217 ? 83.410 27.557 16.241 1.00 40.38 216 TRP A O 1
ATOM 1441 N N . GLY A 1 218 ? 82.989 29.665 15.518 1.00 41.61 217 GLY A N 1
ATOM 1442 C CA . GLY A 1 218 ? 84.369 29.987 15.144 1.00 43.55 217 GLY A CA 1
ATOM 1443 C C . GLY A 1 218 ? 84.652 29.623 13.703 1.00 46.13 217 GLY A C 1
ATOM 1444 O O . GLY A 1 218 ? 84.035 28.704 13.159 1.00 47.16 217 GLY A O 1
#

Organism: NCBI:txid221214

Foldseek 3Di:
DVVVCCVEPPPVVLLVLLVVLQVPVPPVVQGQVLLVQLCQLQQQCVVVVHDNRLQNSLSSQLQSCVVVCVVPVPDRLLVSLVVLLVPVVVPDDDVSSNLSSQLSNPQVVRDDPSNLSSNLSSVLSCFADVVVVVVVVVAVPGDGPSSRVNVVRVVVVVVVVVVCVVVVD

Nearest PDB structures (foldseek):
  2pq7-assembly1_A-2  TM=1.006E+00  e=3.725E-23  uncultured Thermotogales bacterium
  5dqw-assembly1_A  TM=7.774E-01  e=9.445E-06  Bacillus subtilis
  5ihy-assembly1_A  TM=7.595E-01  e=1.287E-05  Bacillus subtilis
  5yox-assembly4_E  TM=5.401E-01  e=8.707E-02  Saccharomyces cerevisiae S288C
  5yox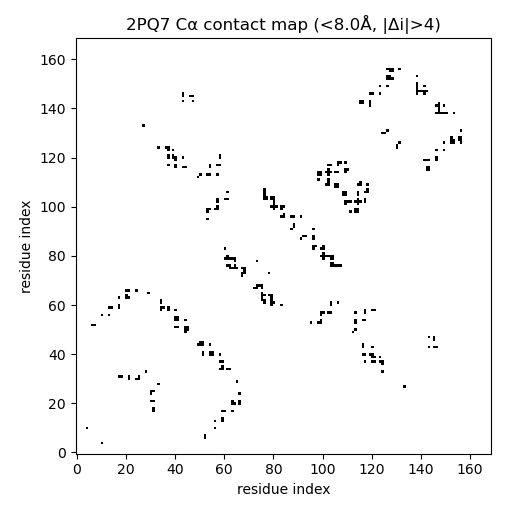-assembly1_A  TM=4.530E-01  e=2.572E-01  Saccharomyces cerevisiae S288C

Radius of gyration: 16.65 Å; Cα contacts (8 Å, |Δi|>4): 223; chains: 1; bounding box: 60×37×32 Å

Secondary structure (DSSP, 8-state):
-TTT---STTHHHHHHHHHHHHTT---TTTSHHHHHH--HHHHHHHHHT--HHHHHHHHHHTTTTHHHHHHH---HHHHHHHHHHHHTT----HHHHHHHHHHHHH-----SHHHHHHHHHHHGGGSSHHHHHHHHH--TT-SSHHHH--HHHHHHHHHHHHHHHHHH-